Protein AF-A0A4W5N2K1-F1 (afdb_monomer_lite)

Foldseek 3Di:
DPCVVVVLVVLLLVLLCVLVLVPQDLDDPCLQVPSLVSLVSLLVVCVVVCVVVVADSVCQSVLVNVVSVVCNVCSVCSNVDHLVNVCVVCVPPNVNNNVSNVVSVVPDSPPVPPDPDPDDDDDPDDDDDD

Radius of gyration: 18.6 Å; chains: 1; bounding box: 65×38×42 Å

Structure (mmCIF, N/CA/C/O backbone):
data_AF-A0A4W5N2K1-F1
#
_entry.id   AF-A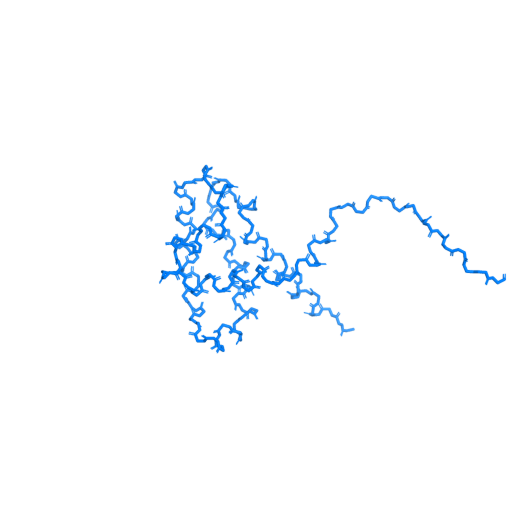0A4W5N2K1-F1
#
loop_
_atom_site.group_PDB
_atom_site.id
_atom_site.type_symbol
_atom_site.label_atom_id
_atom_site.label_alt_id
_atom_site.label_comp_id
_atom_site.label_asym_id
_atom_site.label_entity_id
_atom_site.label_seq_id
_atom_site.pdbx_PDB_ins_code
_atom_site.Cartn_x
_atom_site.Cartn_y
_atom_site.Cartn_z
_atom_si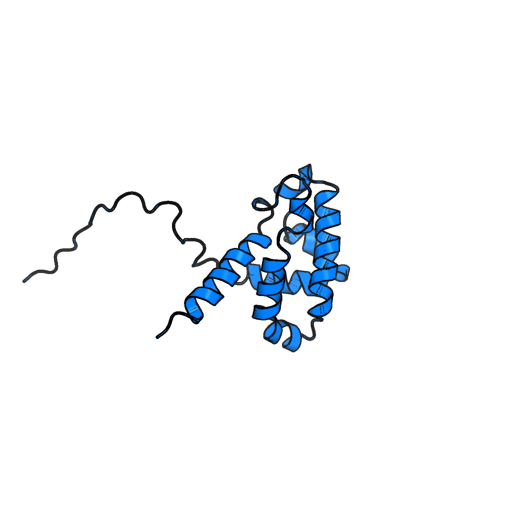te.occupancy
_atom_site.B_iso_or_equiv
_atom_site.auth_seq_id
_atom_site.auth_comp_id
_atom_site.auth_asym_id
_atom_site.auth_atom_id
_atom_site.pdbx_PDB_model_num
ATOM 1 N N . MET A 1 1 ? -23.102 19.690 5.609 1.00 40.12 1 MET A N 1
ATOM 2 C CA . MET A 1 1 ? -21.924 19.535 6.492 1.00 40.12 1 MET A CA 1
ATOM 3 C C . MET A 1 1 ? -21.597 18.047 6.568 1.00 40.12 1 MET A C 1
ATOM 5 O O . MET A 1 1 ? -21.873 17.414 7.571 1.00 40.12 1 MET A O 1
ATOM 9 N N . THR A 1 2 ? -21.106 17.469 5.471 1.00 41.22 2 THR A N 1
ATOM 10 C CA . THR A 1 2 ? -20.865 16.018 5.321 1.00 41.22 2 THR A CA 1
ATOM 11 C C . THR A 1 2 ? -19.870 15.813 4.180 1.00 41.22 2 THR A C 1
ATOM 13 O O . THR A 1 2 ? -20.233 15.326 3.121 1.00 41.22 2 THR A O 1
ATOM 16 N N . ASP A 1 3 ? -18.637 16.272 4.375 1.00 47.03 3 ASP A N 1
ATOM 17 C CA . ASP A 1 3 ? -17.565 16.132 3.371 1.00 47.03 3 ASP A CA 1
ATOM 18 C C . ASP A 1 3 ? -16.392 15.282 3.900 1.00 47.03 3 ASP A C 1
ATOM 20 O O . ASP A 1 3 ? -15.683 14.614 3.158 1.00 47.03 3 ASP A O 1
ATOM 24 N N . ARG A 1 4 ? -16.264 15.171 5.232 1.00 48.81 4 ARG A N 1
ATOM 25 C CA . ARG A 1 4 ? -15.144 14.473 5.887 1.00 48.81 4 ARG A CA 1
ATOM 26 C C . ARG A 1 4 ? -15.110 12.957 5.672 1.00 48.81 4 ARG A C 1
ATOM 28 O O . ARG A 1 4 ? -14.053 12.358 5.812 1.00 48.81 4 ARG A O 1
ATOM 35 N N . PHE A 1 5 ? -16.244 12.342 5.335 1.00 47.41 5 PHE A N 1
ATOM 36 C CA . PHE A 1 5 ? -16.305 10.907 5.036 1.00 47.41 5 PHE A CA 1
ATOM 37 C C . PHE A 1 5 ? -16.030 10.602 3.562 1.00 47.41 5 PHE A C 1
ATOM 39 O O . PHE A 1 5 ? -15.524 9.523 3.259 1.00 47.41 5 PHE A O 1
ATOM 46 N N . GLN A 1 6 ? -16.324 11.540 2.654 1.00 50.56 6 GLN A N 1
ATOM 47 C CA . GLN A 1 6 ? -15.995 11.380 1.238 1.00 50.56 6 GLN A CA 1
ATOM 48 C C . GLN A 1 6 ? -14.486 11.489 1.024 1.00 50.56 6 GLN A C 1
ATOM 50 O O . GLN A 1 6 ? -13.916 10.597 0.407 1.00 50.56 6 GLN A O 1
ATOM 55 N N . ASP A 1 7 ? -13.826 12.484 1.623 1.00 57.28 7 ASP A N 1
ATOM 56 C CA . ASP A 1 7 ? -12.377 12.679 1.472 1.00 57.28 7 ASP A CA 1
ATOM 57 C C . ASP A 1 7 ? -11.550 11.482 1.980 1.00 57.28 7 ASP A C 1
ATOM 59 O O . ASP A 1 7 ? -10.717 10.935 1.254 1.00 57.28 7 ASP A O 1
ATOM 63 N N . ALA A 1 8 ? -11.843 10.992 3.191 1.00 57.47 8 ALA A N 1
ATOM 64 C CA . ALA A 1 8 ? -11.127 9.854 3.770 1.00 57.47 8 ALA A CA 1
ATOM 65 C C . ALA A 1 8 ? -11.316 8.571 2.942 1.00 57.47 8 ALA A C 1
ATOM 67 O O . ALA A 1 8 ? -10.360 7.836 2.700 1.00 57.47 8 ALA A O 1
ATOM 68 N N . SER A 1 9 ? -12.535 8.333 2.451 1.00 64.69 9 SER A N 1
ATOM 69 C CA . SER A 1 9 ? -12.831 7.177 1.602 1.00 64.69 9 SER A CA 1
ATOM 70 C C . SER A 1 9 ? -12.112 7.285 0.257 1.00 64.69 9 SER A C 1
ATOM 72 O O . SER A 1 9 ? -11.521 6.311 -0.194 1.00 64.69 9 SER A O 1
ATOM 74 N N . VAL A 1 10 ? -12.083 8.469 -0.365 1.00 67.88 10 VAL A N 1
ATOM 75 C CA . VAL A 1 10 ? -11.359 8.711 -1.625 1.00 67.88 10 VAL A CA 1
ATOM 76 C C . VAL A 1 10 ? -9.858 8.472 -1.459 1.00 67.88 10 VAL A C 1
ATOM 78 O O . VAL A 1 10 ? -9.247 7.844 -2.322 1.00 67.88 10 VAL A O 1
ATOM 81 N N . ARG A 1 11 ? -9.258 8.898 -0.342 1.00 69.88 11 ARG A N 1
ATOM 82 C CA . ARG A 1 11 ? -7.837 8.646 -0.056 1.00 69.88 11 ARG A CA 1
ATOM 83 C C . ARG A 1 11 ? -7.528 7.162 0.120 1.00 69.88 11 ARG A C 1
ATOM 85 O O . ARG A 1 11 ? -6.574 6.682 -0.484 1.00 69.88 11 ARG A O 1
ATOM 92 N N . VAL A 1 12 ? -8.352 6.428 0.871 1.00 72.62 12 VAL A N 1
ATOM 93 C CA . VAL A 1 12 ? -8.214 4.968 1.039 1.00 72.62 12 VAL A CA 1
ATOM 94 C C . VAL A 1 12 ? -8.364 4.249 -0.304 1.00 72.62 12 VAL A C 1
ATOM 96 O O . VAL A 1 12 ? -7.582 3.357 -0.615 1.00 72.62 12 VAL A O 1
ATOM 99 N N . LEU A 1 13 ? -9.302 4.682 -1.150 1.00 72.38 13 LEU A N 1
ATOM 100 C CA . LEU A 1 13 ? -9.517 4.130 -2.493 1.00 72.38 13 LEU A CA 1
ATOM 101 C C . LEU A 1 13 ? -8.397 4.460 -3.480 1.00 72.38 13 LEU A C 1
ATOM 103 O O . LEU A 1 13 ? -8.077 3.661 -4.355 1.00 72.38 13 LEU A O 1
ATOM 107 N N . CYS A 1 14 ? -7.785 5.635 -3.374 1.00 71.56 14 CYS A N 1
ATOM 108 C CA . CYS A 1 14 ? -6.566 5.919 -4.119 1.00 71.56 14 CYS A CA 1
ATOM 109 C C . CYS A 1 14 ? -5.416 5.049 -3.614 1.00 71.56 14 CYS A C 1
ATOM 111 O O . CYS A 1 14 ? -4.671 4.512 -4.430 1.00 71.56 14 CYS A O 1
ATOM 113 N N . ALA A 1 15 ? -5.331 4.831 -2.303 1.00 79.88 15 ALA A N 1
ATOM 114 C CA . ALA A 1 15 ? -4.317 3.985 -1.707 1.00 79.88 15 ALA A CA 1
ATOM 115 C C . ALA A 1 15 ? -4.490 2.497 -2.047 1.00 79.88 15 ALA A C 1
ATOM 117 O O . ALA A 1 15 ? -3.494 1.800 -2.178 1.00 79.88 15 ALA A O 1
ATOM 118 N N . THR A 1 16 ? -5.700 1.994 -2.323 1.00 76.88 16 THR A N 1
ATOM 119 C CA . THR A 1 16 ? -5.869 0.611 -2.816 1.00 76.88 16 THR A CA 1
ATOM 120 C C . THR A 1 16 ? -5.227 0.383 -4.191 1.00 76.88 16 THR A C 1
ATOM 122 O O . THR A 1 16 ? -4.927 -0.750 -4.558 1.00 76.88 16 THR A O 1
ATOM 125 N N . LYS A 1 17 ? -4.903 1.436 -4.952 1.00 75.06 17 LYS A N 1
ATOM 126 C CA . LYS A 1 17 ? -4.116 1.300 -6.192 1.00 75.06 17 LYS A CA 1
ATOM 127 C C . LYS A 1 17 ? -2.674 0.860 -5.925 1.00 75.06 17 LYS A C 1
ATOM 129 O O . LYS A 1 17 ? -2.050 0.305 -6.823 1.00 75.06 17 LYS A O 1
ATOM 134 N N . LEU A 1 18 ? -2.172 1.035 -4.701 1.00 79.62 18 LEU A N 1
ATOM 135 C CA . LEU A 1 18 ? -0.856 0.568 -4.257 1.00 79.62 18 LEU A CA 1
ATOM 136 C C . LEU A 1 18 ? -0.703 -0.951 -4.374 1.00 79.62 18 LEU A C 1
ATOM 138 O O . LEU A 1 18 ? 0.359 -1.445 -4.752 1.00 79.62 18 LEU A O 1
ATOM 142 N N . VAL A 1 19 ? -1.778 -1.702 -4.111 1.00 78.31 19 VAL A N 1
ATOM 143 C CA . VAL A 1 19 ? -1.767 -3.164 -4.256 1.00 78.31 19 VAL A CA 1
ATOM 144 C C . VAL A 1 19 ? -1.874 -3.606 -5.721 1.00 78.31 19 VAL A C 1
ATOM 146 O O . VAL A 1 19 ? -1.769 -4.790 -6.019 1.00 78.31 19 VAL A O 1
ATOM 149 N N . SER A 1 20 ? -2.036 -2.688 -6.673 1.00 77.94 20 SER A N 1
ATOM 150 C CA . SER A 1 20 ? -1.974 -3.018 -8.098 1.00 77.94 20 SER A CA 1
ATOM 151 C C . SER A 1 20 ? -0.547 -2.843 -8.610 1.00 77.94 20 SER A C 1
ATOM 153 O O . SER A 1 20 ? -0.104 -1.722 -8.839 1.00 77.94 20 SER A O 1
ATOM 155 N N . PHE A 1 21 ? 0.166 -3.949 -8.851 1.00 77.44 21 PHE A N 1
ATOM 156 C CA . PHE A 1 21 ? 1.531 -3.930 -9.411 1.00 77.44 21 PHE A CA 1
ATOM 157 C C . PHE A 1 21 ? 1.629 -3.185 -10.753 1.00 77.44 21 PHE A C 1
ATOM 159 O O . PHE A 1 21 ? 2.676 -2.648 -11.093 1.00 77.44 21 PHE A O 1
ATOM 166 N N . THR A 1 22 ? 0.522 -3.076 -11.489 1.00 73.31 22 THR A N 1
ATOM 167 C CA . THR A 1 22 ? 0.420 -2.286 -12.725 1.00 73.31 22 THR A CA 1
ATOM 168 C C . THR A 1 22 ? 0.634 -0.789 -12.529 1.00 73.31 22 THR A C 1
ATOM 170 O O . THR A 1 22 ? 0.957 -0.095 -13.488 1.00 73.31 22 THR A O 1
ATOM 173 N N . ASN A 1 23 ? 0.420 -0.281 -11.314 1.00 75.50 23 ASN A N 1
ATOM 174 C CA . ASN A 1 23 ? 0.540 1.135 -10.980 1.00 75.50 23 ASN A CA 1
ATOM 175 C C . ASN A 1 23 ? 1.939 1.510 -10.480 1.00 75.50 23 ASN A C 1
ATOM 177 O O . ASN A 1 23 ? 2.184 2.685 -10.219 1.00 75.50 23 ASN A O 1
ATOM 181 N N . TRP A 1 24 ? 2.834 0.535 -10.326 1.00 79.62 24 TRP A N 1
ATOM 182 C CA . TRP A 1 24 ? 4.182 0.774 -9.835 1.00 79.62 24 TRP A CA 1
ATOM 183 C C . TRP A 1 24 ? 5.072 1.348 -10.949 1.00 79.62 24 TRP A C 1
ATOM 185 O O . TRP A 1 24 ? 4.961 0.918 -12.102 1.00 79.62 24 TRP A O 1
ATOM 195 N N . PRO A 1 25 ? 5.958 2.307 -10.634 1.00 76.69 25 PRO A N 1
ATOM 196 C CA . PRO A 1 25 ? 6.883 2.873 -11.610 1.00 76.69 25 PRO A CA 1
ATOM 197 C C . PRO A 1 25 ? 7.921 1.833 -12.073 1.00 76.69 25 PRO A C 1
ATOM 199 O O . PRO A 1 25 ? 8.391 1.022 -11.285 1.00 76.69 25 PRO A O 1
ATOM 202 N N . GLU A 1 26 ? 8.312 1.862 -13.353 1.00 67.44 26 GLU A N 1
ATOM 203 C CA . GLU A 1 26 ? 9.214 0.852 -13.945 1.00 67.44 26 GLU A CA 1
ATOM 204 C C . GLU A 1 26 ? 10.665 0.918 -13.434 1.00 67.44 26 GLU A C 1
ATOM 206 O O . GLU A 1 26 ? 11.366 -0.091 -13.498 1.00 67.44 26 GLU A O 1
ATOM 211 N N . SER A 1 27 ? 11.142 2.074 -12.951 1.00 63.38 27 SER A N 1
ATOM 212 C CA . SER A 1 27 ? 12.408 2.274 -12.205 1.00 63.38 27 SER A CA 1
ATOM 213 C C . SER A 1 27 ? 12.722 3.775 -12.052 1.00 63.38 27 SER A C 1
ATOM 215 O O . SER A 1 27 ? 12.441 4.557 -12.958 1.00 63.38 27 SER A O 1
ATOM 217 N N . GLY A 1 28 ? 13.313 4.193 -10.923 1.00 62.00 28 GLY A N 1
ATOM 218 C CA . GLY A 1 28 ? 13.809 5.566 -10.689 1.00 62.00 28 GLY A CA 1
ATOM 219 C C . GLY A 1 28 ? 13.835 5.967 -9.206 1.00 62.00 28 GLY A C 1
ATOM 220 O O . GLY A 1 28 ? 13.317 5.229 -8.377 1.00 62.00 28 GLY A O 1
ATOM 221 N N . ASP A 1 29 ? 14.384 7.138 -8.859 1.00 58.62 29 ASP A N 1
ATOM 222 C CA . ASP A 1 29 ? 14.370 7.684 -7.481 1.00 58.62 29 ASP A CA 1
ATOM 223 C C . ASP A 1 29 ? 12.952 7.768 -6.888 1.00 58.62 29 ASP A C 1
ATOM 225 O O . ASP A 1 29 ? 12.748 7.525 -5.704 1.00 58.62 29 ASP A O 1
ATOM 229 N N . THR A 1 30 ? 11.938 7.998 -7.727 1.00 63.62 30 THR A N 1
ATOM 230 C CA . THR A 1 30 ? 10.528 8.032 -7.310 1.00 63.62 30 THR A CA 1
ATOM 231 C C . THR A 1 30 ? 9.984 6.679 -6.860 1.00 63.62 30 THR A C 1
ATOM 233 O O . THR A 1 30 ? 8.914 6.643 -6.274 1.00 63.62 30 THR A O 1
ATOM 236 N N . ALA A 1 31 ? 10.669 5.568 -7.147 1.00 66.69 31 ALA A N 1
ATOM 237 C CA . ALA A 1 31 ? 10.262 4.222 -6.750 1.00 66.69 31 ALA A CA 1
ATOM 238 C C . ALA A 1 31 ? 10.480 3.938 -5.257 1.00 66.69 31 ALA A C 1
ATOM 240 O O . ALA A 1 31 ? 9.786 3.092 -4.691 1.00 66.69 31 ALA A O 1
ATOM 241 N N . ALA A 1 32 ? 11.448 4.623 -4.639 1.00 67.44 32 ALA A N 1
ATOM 242 C CA . ALA A 1 32 ? 11.792 4.435 -3.235 1.00 67.44 32 ALA A CA 1
ATOM 243 C C . ALA A 1 32 ? 10.711 5.008 -2.311 1.00 67.44 32 ALA A C 1
ATOM 245 O O . ALA A 1 32 ? 10.325 4.323 -1.368 1.00 67.44 32 ALA A O 1
ATOM 246 N N . ASP A 1 33 ? 10.190 6.194 -2.637 1.00 71.25 33 ASP A N 1
ATOM 247 C CA . ASP A 1 33 ? 9.113 6.877 -1.902 1.00 71.25 33 ASP A CA 1
ATOM 248 C C . ASP A 1 33 ? 7.706 6.546 -2.435 1.00 71.25 33 ASP A C 1
ATOM 250 O O . ASP A 1 33 ? 6.694 7.034 -1.923 1.00 71.25 33 ASP A O 1
ATOM 254 N N . PHE A 1 34 ? 7.611 5.750 -3.509 1.00 78.62 34 PHE A N 1
ATOM 255 C CA . PHE A 1 34 ? 6.322 5.416 -4.104 1.00 78.62 34 PHE A CA 1
ATOM 256 C C . PHE A 1 34 ? 5.487 4.577 -3.139 1.00 78.62 34 PHE A C 1
ATOM 258 O O . PHE A 1 34 ? 5.840 3.448 -2.780 1.00 78.62 34 PHE A O 1
ATOM 265 N N . GLY A 1 35 ? 4.320 5.116 -2.796 1.00 79.81 35 GLY A N 1
ATOM 266 C CA . GLY A 1 35 ? 3.313 4.407 -2.033 1.00 79.81 35 GLY A CA 1
ATOM 267 C C . GLY A 1 35 ? 3.515 4.420 -0.521 1.00 79.81 35 GLY A C 1
ATOM 268 O O . GLY A 1 35 ? 2.709 3.818 0.176 1.00 79.81 35 GLY A O 1
ATOM 269 N N . ASP A 1 36 ? 4.531 5.092 0.023 1.00 83.94 36 ASP A N 1
ATOM 270 C CA . ASP A 1 36 ? 4.685 5.195 1.481 1.00 83.94 36 ASP A CA 1
ATOM 271 C C . ASP A 1 36 ? 3.530 5.986 2.110 1.00 83.94 36 ASP A C 1
ATOM 273 O O . ASP A 1 36 ? 2.924 5.526 3.072 1.00 83.94 36 ASP A O 1
ATOM 277 N N . THR A 1 37 ? 3.121 7.106 1.505 1.00 84.25 37 THR A N 1
ATOM 278 C CA . THR A 1 37 ? 1.974 7.902 1.984 1.00 84.25 37 THR A CA 1
ATOM 279 C C . THR A 1 37 ? 0.647 7.137 1.884 1.00 84.25 37 THR A C 1
ATOM 281 O O . THR A 1 37 ? -0.203 7.202 2.780 1.00 84.25 37 THR A O 1
ATOM 284 N N . GLU A 1 38 ? 0.441 6.407 0.790 1.00 85.56 38 GLU A N 1
ATOM 285 C CA . GLU A 1 38 ? -0.716 5.542 0.583 1.00 85.56 38 GLU A CA 1
ATOM 286 C C . GLU A 1 38 ? -0.730 4.390 1.590 1.00 85.56 38 GLU A C 1
ATOM 288 O O . GLU A 1 38 ? -1.772 4.124 2.189 1.00 85.56 38 GLU A O 1
ATOM 293 N N . LEU A 1 39 ? 0.418 3.750 1.829 1.00 86.88 39 LEU A N 1
ATOM 294 C CA . LEU A 1 39 ? 0.562 2.705 2.834 1.00 86.88 39 LEU A CA 1
ATOM 295 C C . LEU A 1 39 ? 0.243 3.246 4.227 1.00 86.88 39 LEU A C 1
ATOM 297 O O . LEU A 1 39 ? -0.563 2.639 4.922 1.00 86.88 39 LEU A O 1
ATOM 301 N N . GLU A 1 40 ? 0.803 4.389 4.625 1.00 86.94 40 GLU A N 1
ATOM 302 C CA . GLU A 1 40 ? 0.498 5.025 5.912 1.00 86.94 40 GLU A CA 1
ATOM 303 C C . GLU A 1 40 ? -0.997 5.320 6.055 1.00 86.94 40 GLU A C 1
ATOM 305 O O . GLU A 1 40 ? -1.585 5.050 7.100 1.00 86.94 40 GLU A O 1
ATOM 310 N N . THR A 1 41 ? -1.639 5.802 4.987 1.00 86.50 41 THR A N 1
ATOM 311 C CA . THR A 1 41 ? -3.088 6.051 4.976 1.00 86.50 41 THR A CA 1
ATOM 312 C C . THR A 1 41 ? -3.882 4.755 5.192 1.00 86.50 41 THR A C 1
ATOM 314 O O . THR A 1 41 ? -4.854 4.747 5.947 1.00 86.50 41 THR A O 1
ATOM 317 N N . LEU A 1 42 ? -3.481 3.650 4.553 1.00 84.75 42 LEU A N 1
ATOM 318 C CA . LEU A 1 42 ? -4.117 2.340 4.734 1.00 84.75 42 LEU A CA 1
ATOM 319 C C . LEU A 1 42 ? -3.874 1.786 6.137 1.00 84.75 42 LEU A C 1
ATOM 321 O O . LEU A 1 42 ? -4.802 1.285 6.766 1.00 84.75 42 LEU A O 1
ATOM 325 N N . VAL A 1 43 ? -2.644 1.890 6.634 1.00 87.94 43 VAL A N 1
ATOM 326 C CA . VAL A 1 43 ? -2.266 1.436 7.973 1.00 87.94 43 VAL A CA 1
ATOM 327 C C . VAL A 1 43 ? -3.048 2.202 9.029 1.00 87.94 43 VAL A C 1
ATOM 329 O O . VAL A 1 43 ? -3.602 1.562 9.911 1.00 87.94 43 VAL A O 1
ATOM 332 N N . ASP A 1 44 ? -3.161 3.528 8.927 1.00 87.62 44 ASP A N 1
ATOM 333 C CA . ASP A 1 44 ? -3.955 4.348 9.851 1.00 87.62 44 ASP A CA 1
ATOM 334 C C . ASP A 1 44 ? -5.445 3.973 9.803 1.00 87.62 44 ASP A C 1
ATOM 336 O O . ASP A 1 44 ? -6.071 3.757 10.841 1.00 87.62 44 ASP A O 1
ATOM 340 N N . HIS A 1 45 ? -5.993 3.782 8.597 1.00 85.31 45 HIS A N 1
ATOM 341 C CA . HIS A 1 45 ? -7.393 3.402 8.410 1.00 85.31 45 HIS A CA 1
ATOM 342 C C . HIS A 1 45 ? -7.722 2.018 8.988 1.00 85.31 45 HIS A C 1
ATOM 344 O O . HIS A 1 45 ? -8.742 1.844 9.658 1.00 85.31 45 HIS A O 1
ATOM 350 N N . PHE A 1 46 ? -6.862 1.027 8.741 1.00 84.69 46 PHE A N 1
ATOM 351 C CA . PHE A 1 46 ? -7.053 -0.350 9.197 1.00 84.69 46 PHE A CA 1
ATOM 352 C C . PHE A 1 46 ? -6.430 -0.631 10.564 1.00 84.69 46 PHE A C 1
ATOM 354 O O . PHE A 1 46 ? -6.646 -1.714 11.106 1.00 84.69 46 PHE A O 1
ATOM 361 N N . LYS A 1 47 ? -5.734 0.335 11.171 1.00 86.31 47 LYS A N 1
ATOM 362 C CA . LYS A 1 47 ? -5.129 0.229 12.503 1.00 86.31 47 LYS A CA 1
ATOM 363 C C . LYS A 1 47 ? -6.039 -0.435 13.541 1.00 86.31 47 LYS A C 1
ATOM 365 O O . LYS A 1 47 ? -5.602 -1.431 14.114 1.00 86.31 47 LYS A O 1
ATOM 370 N N . PRO A 1 48 ? -7.301 0.000 13.750 1.00 85.12 48 PRO A N 1
ATOM 371 C CA . PRO A 1 48 ? -8.172 -0.639 14.739 1.00 85.12 48 PRO A CA 1
ATOM 372 C C . PRO A 1 48 ? -8.431 -2.126 14.447 1.00 85.12 48 PRO A C 1
ATOM 374 O O . PRO A 1 48 ? -8.552 -2.928 15.372 1.00 85.12 48 PRO A O 1
ATOM 377 N N . VAL A 1 49 ? -8.495 -2.521 13.174 1.00 84.62 49 VAL A N 1
ATOM 378 C CA . VAL A 1 49 ? -8.715 -3.916 12.752 1.00 84.62 49 VAL A CA 1
ATOM 379 C C . VAL A 1 49 ? -7.449 -4.755 12.946 1.00 84.62 49 VAL A C 1
ATOM 381 O O . VAL A 1 49 ? -7.517 -5.892 13.422 1.00 84.62 49 VAL A O 1
ATOM 384 N N . LEU A 1 50 ? -6.291 -4.182 12.617 1.00 85.12 50 LEU A N 1
ATOM 385 C CA . LEU A 1 50 ? -4.983 -4.823 12.749 1.00 85.12 50 LEU A CA 1
ATOM 386 C C . LEU A 1 50 ? -4.630 -5.046 14.223 1.00 85.12 50 LEU A C 1
ATOM 388 O O . LEU A 1 50 ? -4.286 -6.162 14.606 1.00 85.12 50 LEU A O 1
ATOM 392 N N . GLU A 1 51 ? -4.815 -4.032 15.069 1.00 86.62 51 GLU A N 1
ATOM 393 C CA . GLU A 1 51 ? -4.591 -4.135 16.516 1.00 86.62 51 GLU A CA 1
ATOM 394 C C . GLU A 1 51 ? -5.538 -5.158 17.162 1.00 86.62 51 GLU A C 1
ATOM 396 O O . GLU A 1 51 ? -5.106 -5.958 17.990 1.00 86.62 51 GLU A O 1
ATOM 401 N N . THR A 1 52 ? -6.803 -5.218 16.724 1.00 85.00 52 THR A N 1
ATOM 402 C CA . THR A 1 52 ? -7.761 -6.248 17.179 1.00 85.00 52 THR A CA 1
ATOM 403 C C .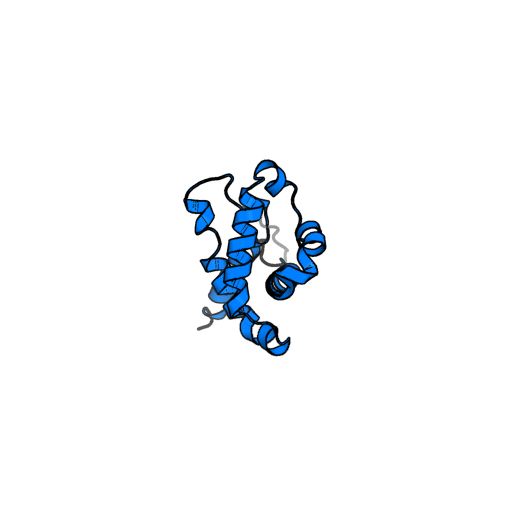 THR A 1 52 ? -7.310 -7.664 16.807 1.00 85.00 52 THR A C 1
ATOM 405 O O . THR A 1 52 ? -7.586 -8.618 17.533 1.00 85.00 52 THR A O 1
ATOM 408 N N . SER A 1 53 ? -6.587 -7.804 15.695 1.00 81.75 53 SER A N 1
ATOM 409 C CA . SER A 1 53 ? -6.032 -9.076 15.224 1.00 81.75 53 SER A CA 1
ATOM 410 C C . SER A 1 53 ? -4.659 -9.397 15.833 1.00 81.75 53 SER A C 1
ATOM 412 O O . SER A 1 53 ? -4.086 -10.439 15.521 1.00 81.75 53 SER A O 1
ATOM 414 N N . GLY A 1 54 ? -4.121 -8.526 16.698 1.00 82.94 54 GLY A N 1
ATOM 415 C CA . GLY A 1 54 ? -2.796 -8.682 17.306 1.00 82.94 54 GLY A CA 1
ATOM 416 C C . GLY A 1 54 ? -1.630 -8.416 16.347 1.00 82.94 54 GLY A C 1
ATOM 417 O O . GLY A 1 54 ? -0.531 -8.916 16.577 1.00 82.94 54 GLY A O 1
ATOM 418 N N . ILE A 1 55 ? -1.867 -7.668 15.267 1.00 85.31 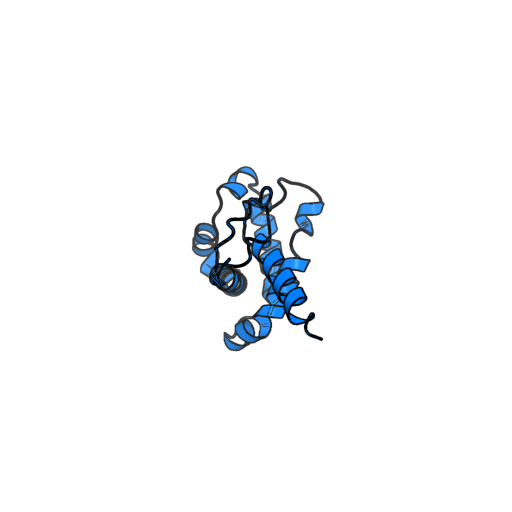55 ILE A N 1
ATOM 419 C CA . ILE A 1 55 ? -0.874 -7.356 14.235 1.00 85.31 55 ILE A CA 1
ATOM 420 C C . ILE A 1 55 ? -0.072 -6.112 14.608 1.00 85.31 55 ILE A C 1
ATOM 422 O O . ILE A 1 55 ? -0.622 -5.099 15.045 1.00 85.31 55 ILE A O 1
ATOM 426 N N . HIS A 1 56 ? 1.242 -6.172 14.389 1.00 84.81 56 HIS A N 1
ATOM 427 C CA . HIS A 1 56 ? 2.149 -5.073 14.700 1.00 84.81 56 HIS A CA 1
ATOM 428 C C . HIS A 1 56 ? 2.215 -4.086 13.533 1.00 84.81 56 HIS A C 1
ATOM 430 O O . HIS A 1 56 ? 3.065 -4.200 12.650 1.00 84.81 56 HIS A O 1
ATOM 436 N N . VAL A 1 57 ? 1.335 -3.082 13.554 1.00 84.62 57 VAL A N 1
ATOM 437 C CA . VAL A 1 57 ? 1.248 -2.042 12.510 1.00 84.62 57 VAL A CA 1
ATOM 438 C C . VAL A 1 57 ? 2.562 -1.293 12.273 1.00 84.62 57 VAL A C 1
ATOM 440 O O . VAL A 1 57 ? 2.857 -0.905 11.149 1.00 84.62 57 VAL A O 1
ATOM 443 N N . GLU A 1 58 ? 3.388 -1.163 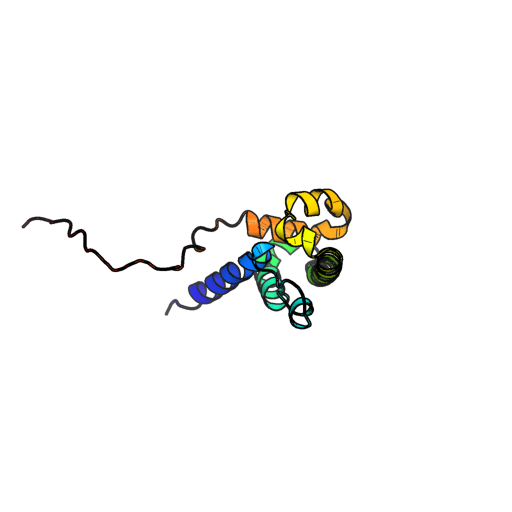13.311 1.00 86.00 58 GLU A N 1
ATOM 444 C CA . GLU A 1 58 ? 4.732 -0.576 13.258 1.00 86.00 58 GLU A CA 1
ATOM 445 C C . GLU A 1 58 ? 5.709 -1.345 12.355 1.00 86.00 58 GLU A C 1
ATOM 447 O O . GLU A 1 58 ? 6.636 -0.747 11.827 1.00 86.00 58 GLU A O 1
ATOM 452 N N . ARG A 1 59 ? 5.485 -2.647 12.121 1.00 85.31 59 ARG A N 1
ATOM 453 C CA . ARG A 1 59 ? 6.343 -3.482 11.262 1.00 85.31 59 ARG A CA 1
ATOM 454 C C . ARG A 1 59 ? 5.947 -3.451 9.791 1.00 85.31 59 ARG A C 1
ATOM 456 O O . ARG A 1 59 ? 6.723 -3.888 8.945 1.00 85.31 59 ARG A O 1
ATOM 463 N N . ILE A 1 60 ? 4.739 -2.986 9.481 1.00 86.94 60 ILE A N 1
ATOM 464 C CA . ILE A 1 60 ? 4.224 -2.905 8.112 1.00 86.94 60 ILE A CA 1
ATOM 465 C C . ILE A 1 60 ? 5.098 -2.005 7.214 1.00 86.94 60 ILE A C 1
ATOM 467 O O . ILE A 1 60 ? 5.448 -2.468 6.128 1.00 86.94 60 ILE A O 1
ATOM 471 N N . PRO A 1 61 ? 5.501 -0.778 7.610 1.00 86.25 61 PRO A N 1
ATOM 472 C CA . PRO A 1 61 ? 6.359 0.065 6.767 1.00 86.25 61 PRO A CA 1
ATOM 473 C C . PRO A 1 61 ? 7.751 -0.539 6.512 1.00 86.25 61 PRO A C 1
ATOM 475 O O . PRO A 1 61 ? 8.251 -0.481 5.385 1.00 86.25 61 PRO A O 1
ATOM 478 N N . ASP A 1 62 ? 8.359 -1.196 7.507 1.00 86.81 62 ASP A N 1
ATOM 479 C CA . ASP A 1 62 ? 9.617 -1.933 7.319 1.00 86.81 62 ASP A CA 1
ATOM 480 C C . ASP A 1 62 ? 9.448 -3.082 6.316 1.00 86.81 62 ASP A C 1
ATOM 482 O O . ASP A 1 62 ? 10.214 -3.218 5.359 1.00 86.81 62 ASP A O 1
ATOM 486 N N . GLN A 1 63 ? 8.398 -3.890 6.494 1.00 87.75 63 GLN A N 1
ATOM 487 C CA . GLN A 1 63 ? 8.050 -4.991 5.593 1.00 87.75 63 GLN A CA 1
ATOM 488 C C . GLN A 1 63 ? 7.801 -4.505 4.162 1.00 87.75 63 GLN A C 1
ATOM 490 O O . GLN A 1 63 ? 8.254 -5.144 3.210 1.00 87.75 63 GLN A O 1
ATOM 495 N N . TRP A 1 64 ? 7.127 -3.365 4.007 1.00 86.88 64 TRP A N 1
ATOM 496 C CA . TRP A 1 64 ? 6.871 -2.737 2.715 1.00 86.88 64 TRP A CA 1
ATOM 497 C C . TRP A 1 64 ? 8.160 -2.305 2.029 1.00 86.88 64 TRP A C 1
ATOM 499 O O . TRP A 1 64 ? 8.362 -2.604 0.855 1.00 86.88 64 TRP A O 1
ATOM 509 N N . THR A 1 65 ? 9.066 -1.666 2.767 1.00 85.31 65 THR A N 1
ATOM 510 C CA . THR A 1 65 ? 10.362 -1.227 2.239 1.00 85.31 65 THR A CA 1
ATOM 511 C C . THR A 1 65 ? 11.181 -2.409 1.731 1.00 85.31 65 THR A C 1
ATOM 513 O O . THR A 1 65 ? 11.703 -2.375 0.616 1.00 85.31 65 THR A O 1
ATOM 516 N N . VAL A 1 66 ? 11.234 -3.499 2.498 1.00 85.19 66 VAL A N 1
ATOM 517 C CA . VAL A 1 66 ? 11.935 -4.717 2.076 1.00 85.19 66 VAL A CA 1
ATOM 518 C C . VAL A 1 66 ? 11.261 -5.353 0.856 1.00 85.19 66 VAL A C 1
ATOM 520 O O . VAL A 1 66 ? 11.952 -5.744 -0.085 1.00 85.19 66 VAL A O 1
ATOM 523 N N . LEU A 1 67 ? 9.926 -5.427 0.828 1.00 83.25 67 LEU A N 1
ATOM 524 C CA . LEU A 1 67 ? 9.190 -5.946 -0.325 1.00 83.25 67 LEU A CA 1
ATOM 525 C C . LEU A 1 67 ? 9.464 -5.113 -1.582 1.00 83.25 67 LEU A C 1
ATOM 527 O O . LEU A 1 67 ? 9.732 -5.693 -2.631 1.00 83.25 67 LEU A O 1
ATOM 531 N N . LYS A 1 68 ? 9.452 -3.776 -1.480 1.00 83.50 68 LYS A N 1
ATOM 532 C CA . LYS A 1 68 ? 9.808 -2.872 -2.583 1.00 83.50 68 LYS A CA 1
ATOM 533 C C . LYS A 1 68 ? 11.180 -3.232 -3.141 1.00 83.50 68 LYS A C 1
ATOM 535 O O . LYS A 1 68 ? 11.293 -3.473 -4.338 1.00 83.50 68 LYS A O 1
ATOM 540 N N . VAL A 1 69 ? 12.198 -3.347 -2.285 1.00 82.69 69 VAL A N 1
ATOM 541 C CA . VAL A 1 69 ? 13.557 -3.725 -2.712 1.00 82.69 69 VAL A CA 1
ATOM 542 C C . VAL A 1 69 ? 13.549 -5.052 -3.473 1.00 82.69 69 VAL A C 1
ATOM 544 O O . VAL A 1 69 ? 14.136 -5.129 -4.548 1.00 82.69 69 VAL A O 1
ATOM 547 N N . LEU A 1 70 ? 12.840 -6.070 -2.977 1.00 81.19 70 LEU A N 1
ATOM 548 C CA . LEU A 1 70 ? 12.722 -7.365 -3.658 1.00 81.19 70 LEU A CA 1
ATOM 549 C C . LEU A 1 70 ? 12.014 -7.257 -5.017 1.00 81.19 70 LEU A C 1
ATOM 551 O O . LEU A 1 70 ? 12.441 -7.883 -5.983 1.00 81.19 70 LEU A O 1
ATOM 555 N N . MET A 1 71 ? 10.951 -6.457 -5.122 1.00 78.62 71 MET A N 1
ATOM 556 C CA . MET A 1 71 ? 10.230 -6.257 -6.386 1.00 78.62 71 MET A CA 1
ATOM 557 C C . MET A 1 71 ? 11.083 -5.509 -7.417 1.00 78.62 71 MET A C 1
ATOM 559 O O . MET A 1 71 ? 11.083 -5.870 -8.594 1.00 78.62 71 MET A O 1
ATOM 563 N N . TYR A 1 72 ? 11.856 -4.513 -6.981 1.00 78.75 72 TYR A N 1
ATOM 564 C CA . TYR A 1 72 ? 12.757 -3.750 -7.847 1.00 78.75 72 TYR A CA 1
ATOM 565 C C . TYR A 1 72 ? 14.065 -4.480 -8.185 1.00 78.75 72 TYR A C 1
ATOM 567 O O . TYR A 1 72 ? 14.772 -4.043 -9.092 1.00 78.75 72 TYR A O 1
ATOM 575 N N . GLN A 1 73 ? 14.383 -5.604 -7.533 1.00 79.06 73 GLN A N 1
ATOM 576 C CA . GLN A 1 73 ? 15.476 -6.479 -7.977 1.00 79.06 73 GLN A CA 1
ATOM 577 C C . GLN A 1 73 ? 15.158 -7.187 -9.303 1.00 79.06 73 GLN A C 1
ATOM 579 O O . GLN A 1 73 ? 16.072 -7.451 -10.083 1.00 79.06 73 GLN A O 1
ATOM 584 N N . GLU A 1 74 ? 13.880 -7.454 -9.593 1.00 76.81 74 GLU A N 1
ATOM 585 C CA . GLU A 1 74 ? 13.435 -8.112 -10.828 1.00 76.81 74 GLU A CA 1
ATOM 586 C C . GLU A 1 74 ? 12.272 -7.348 -11.500 1.00 76.81 74 GLU A C 1
ATOM 588 O O . GLU A 1 74 ? 11.157 -7.868 -11.615 1.00 76.81 74 GLU A O 1
ATOM 593 N N . PRO A 1 75 ? 12.506 -6.127 -12.020 1.00 68.81 75 PRO A N 1
ATOM 594 C CA . PRO A 1 75 ? 11.442 -5.257 -12.536 1.00 68.81 75 PRO A CA 1
ATOM 595 C C . PRO A 1 75 ? 10.674 -5.873 -13.718 1.00 68.81 75 PRO A C 1
ATOM 597 O O . PRO A 1 75 ? 9.476 -5.647 -13.877 1.00 68.81 75 PRO A O 1
ATOM 600 N N . GLN A 1 76 ? 11.318 -6.743 -14.508 1.00 68.56 76 GLN A N 1
ATOM 601 C CA . GLN A 1 76 ? 10.676 -7.473 -15.614 1.00 68.56 76 GLN A CA 1
ATOM 602 C C . GLN A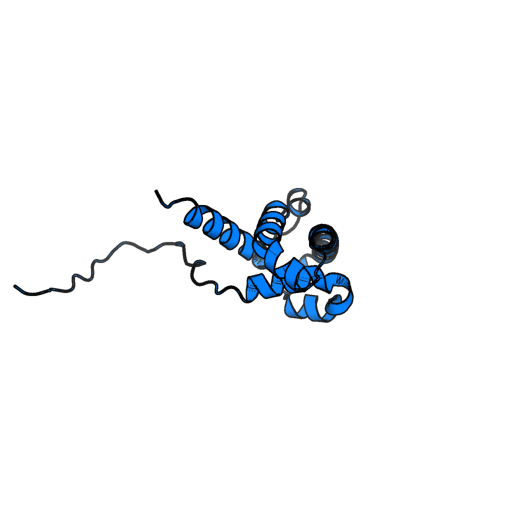 1 76 ? 9.572 -8.439 -15.148 1.00 68.56 76 GLN A C 1
ATOM 604 O O . GLN A 1 76 ? 8.687 -8.806 -15.928 1.00 68.56 76 GLN A O 1
ATOM 609 N N . SER A 1 77 ? 9.627 -8.861 -13.884 1.00 71.69 77 SER A N 1
ATOM 610 C CA . SER A 1 77 ? 8.659 -9.763 -13.266 1.00 71.69 77 SER A CA 1
ATOM 611 C C . SER A 1 77 ? 7.547 -9.015 -12.536 1.00 71.69 77 SER A C 1
ATOM 613 O O . SER A 1 77 ? 6.515 -9.625 -12.276 1.00 71.69 77 SER A O 1
ATOM 615 N N . LEU A 1 78 ? 7.703 -7.716 -12.260 1.00 74.12 78 LEU A N 1
ATOM 616 C CA . LEU A 1 78 ? 6.781 -6.925 -11.438 1.00 74.12 78 LEU A CA 1
ATOM 617 C C . LEU A 1 78 ? 5.362 -6.904 -12.031 1.00 74.12 78 LEU A C 1
ATOM 619 O O . LEU A 1 78 ? 4.399 -7.246 -11.351 1.00 74.12 78 LEU A O 1
ATOM 623 N N . GLN A 1 79 ? 5.243 -6.665 -13.341 1.00 70.38 79 GLN A N 1
ATOM 624 C CA . GLN A 1 79 ? 3.963 -6.699 -14.072 1.00 70.38 79 GLN A CA 1
ATOM 625 C C . GLN A 1 79 ? 3.329 -8.101 -14.163 1.00 70.38 79 GLN A C 1
ATOM 627 O O . GLN A 1 79 ? 2.140 -8.241 -14.436 1.00 70.38 79 GLN A O 1
ATOM 632 N N . LYS A 1 80 ? 4.124 -9.159 -13.965 1.00 73.88 80 LYS A N 1
ATOM 633 C CA . LYS A 1 80 ? 3.667 -10.560 -13.941 1.00 73.88 80 LYS A CA 1
ATOM 634 C C . LYS A 1 80 ? 3.494 -11.083 -12.512 1.00 73.88 80 LYS A C 1
ATOM 636 O O . LYS A 1 80 ? 3.110 -12.241 -12.329 1.00 73.88 80 LYS A O 1
ATOM 641 N N . MET A 1 81 ? 3.822 -10.270 -11.511 1.00 75.69 81 MET A N 1
ATOM 642 C CA . MET A 1 81 ? 3.758 -10.637 -10.109 1.00 75.69 81 MET A CA 1
ATOM 643 C C . MET A 1 81 ? 2.316 -10.529 -9.623 1.00 75.69 81 MET A C 1
ATOM 645 O O . MET A 1 81 ? 1.538 -9.690 -10.068 1.00 75.69 81 MET A O 1
ATOM 649 N N . SER A 1 82 ? 1.941 -11.412 -8.706 1.00 80.50 82 SER A N 1
ATOM 650 C CA . SER A 1 82 ? 0.632 -11.385 -8.067 1.00 80.50 82 SER A CA 1
ATOM 651 C C . SER A 1 82 ? 0.800 -11.469 -6.562 1.00 80.50 82 SER A C 1
ATOM 653 O O . SER A 1 82 ? 1.705 -12.148 -6.068 1.00 80.50 82 SER A O 1
ATOM 655 N N . TRP A 1 83 ? -0.108 -10.831 -5.821 1.00 79.94 83 TRP A N 1
ATOM 656 C CA . TRP A 1 83 ? -0.110 -10.914 -4.362 1.00 79.94 83 TRP A CA 1
ATOM 657 C C . TRP A 1 83 ? -0.288 -12.346 -3.890 1.00 79.94 83 TRP A C 1
ATOM 659 O O . TRP A 1 83 ? 0.272 -12.716 -2.873 1.00 79.94 83 TRP A O 1
ATOM 669 N N . PHE A 1 84 ? -0.947 -13.194 -4.681 1.00 78.12 84 PHE A N 1
ATOM 670 C CA . PHE A 1 84 ? -0.994 -14.629 -4.433 1.00 78.12 84 PHE A CA 1
ATOM 671 C C . PHE A 1 84 ? 0.401 -15.279 -4.429 1.00 78.12 84 PHE A C 1
ATOM 673 O O . PHE A 1 84 ? 0.711 -16.076 -3.545 1.00 78.12 84 PHE A O 1
ATOM 680 N N . ARG A 1 85 ? 1.269 -14.938 -5.394 1.00 80.19 85 ARG A N 1
ATOM 681 C CA . ARG A 1 85 ? 2.649 -15.447 -5.440 1.00 80.19 85 ARG A CA 1
ATOM 682 C C . ARG A 1 85 ? 3.483 -14.893 -4.286 1.00 80.19 85 ARG A C 1
ATOM 684 O O . ARG A 1 85 ? 4.203 -15.665 -3.663 1.00 80.19 85 ARG A O 1
ATOM 691 N N . VAL A 1 86 ? 3.367 -13.595 -3.995 1.00 80.38 86 VAL A N 1
ATOM 692 C CA . VAL A 1 86 ? 4.059 -12.964 -2.859 1.00 80.38 86 VAL A CA 1
ATOM 693 C C . VAL A 1 86 ? 3.612 -13.620 -1.554 1.00 80.38 86 VAL A C 1
ATOM 695 O O . VAL A 1 86 ? 4.451 -14.151 -0.839 1.00 80.38 86 VAL A O 1
ATOM 698 N N . ASN A 1 87 ? 2.304 -13.704 -1.302 1.00 80.94 87 ASN A N 1
ATOM 699 C CA . ASN A 1 87 ? 1.722 -14.349 -0.126 1.00 80.94 87 ASN A CA 1
ATOM 700 C C . ASN A 1 87 ? 2.235 -15.786 0.024 1.00 80.94 87 ASN A C 1
ATOM 702 O O . ASN A 1 87 ? 2.731 -16.149 1.077 1.00 80.94 87 ASN A O 1
ATOM 706 N N . ARG A 1 88 ? 2.255 -16.584 -1.051 1.00 80.88 88 ARG A N 1
ATOM 707 C CA . ARG A 1 88 ? 2.761 -17.964 -0.994 1.00 80.88 88 ARG A CA 1
ATOM 708 C C . ARG A 1 88 ? 4.256 -18.070 -0.672 1.00 80.88 88 ARG A C 1
ATOM 710 O O . ARG A 1 88 ? 4.646 -18.985 0.047 1.00 80.88 88 ARG A O 1
ATOM 717 N N . SER A 1 89 ? 5.088 -17.185 -1.217 1.00 76.69 89 SER A N 1
ATOM 718 C CA . SER A 1 89 ? 6.539 -17.200 -0.974 1.00 76.69 89 SER A CA 1
ATOM 719 C C . SER A 1 89 ? 6.926 -16.605 0.382 1.00 76.69 89 SER A C 1
ATOM 721 O O . SER A 1 89 ? 7.965 -16.955 0.934 1.00 76.69 89 SER A O 1
ATOM 723 N N . HIS A 1 90 ? 6.099 -15.705 0.915 1.00 72.19 90 HIS A N 1
ATOM 724 C CA . HIS A 1 90 ? 6.464 -14.799 2.002 1.00 72.19 90 HIS A CA 1
ATOM 725 C C . HIS A 1 90 ? 5.474 -14.807 3.177 1.00 72.19 90 HIS A C 1
ATOM 727 O O . HIS A 1 90 ? 5.612 -13.993 4.091 1.00 72.19 90 HIS A O 1
ATOM 733 N N . GLN A 1 91 ? 4.542 -15.770 3.206 1.00 70.25 91 GLN A N 1
ATOM 734 C CA . GLN A 1 91 ? 3.464 -15.893 4.199 1.00 70.25 91 GLN A CA 1
ATOM 735 C C . GLN A 1 91 ? 3.947 -15.816 5.649 1.00 70.25 91 GLN A C 1
ATOM 737 O O . GLN A 1 91 ? 3.228 -15.338 6.514 1.00 70.25 91 GLN A O 1
ATOM 742 N N . HIS A 1 92 ? 5.148 -16.333 5.918 1.00 68.00 92 HIS A N 1
ATOM 743 C CA . HIS A 1 92 ? 5.690 -16.454 7.270 1.00 68.00 92 HIS A CA 1
ATOM 744 C C . HIS A 1 92 ? 6.616 -15.292 7.663 1.00 68.00 92 HIS A C 1
ATOM 746 O O . HIS A 1 92 ? 6.899 -15.108 8.842 1.00 68.00 92 HIS A O 1
ATOM 752 N N . SER A 1 93 ? 7.112 -14.529 6.684 1.00 69.31 93 SER A N 1
ATOM 753 C CA . SER A 1 93 ? 8.059 -13.429 6.909 1.00 69.31 93 SER A CA 1
ATOM 754 C C . SER A 1 93 ? 7.394 -12.054 6.867 1.00 69.31 93 SER A C 1
ATOM 756 O O . SER A 1 93 ? 7.946 -11.120 7.437 1.00 69.31 93 SER A O 1
ATOM 758 N N . TYR A 1 94 ? 6.229 -11.931 6.216 1.00 74.19 94 TYR A N 1
ATOM 759 C CA . TYR A 1 94 ? 5.552 -10.649 5.990 1.00 74.19 94 TYR A CA 1
ATOM 760 C C . TYR A 1 94 ? 4.053 -10.704 6.325 1.00 74.19 94 TYR A C 1
ATOM 762 O O . TYR A 1 94 ? 3.219 -10.111 5.642 1.00 74.19 94 TYR A O 1
ATOM 770 N N . SER A 1 95 ? 3.696 -11.483 7.348 1.00 75.75 95 SER A N 1
ATOM 771 C CA . SER A 1 95 ? 2.312 -11.779 7.730 1.00 75.75 95 SER A CA 1
ATOM 772 C C . SER A 1 95 ? 1.498 -10.512 8.014 1.00 75.75 95 SER A C 1
ATOM 774 O O . SER A 1 95 ? 0.345 -10.426 7.602 1.00 75.75 95 SER A O 1
ATOM 776 N N . ASP A 1 96 ? 2.105 -9.519 8.676 1.00 84.56 96 ASP A N 1
ATOM 777 C CA . ASP A 1 96 ? 1.444 -8.261 9.044 1.00 84.56 96 ASP A CA 1
ATOM 778 C C . ASP A 1 96 ? 1.051 -7.449 7.798 1.00 84.56 96 ASP A C 1
ATOM 780 O O . ASP A 1 96 ? -0.087 -6.996 7.665 1.00 84.56 96 ASP A O 1
ATOM 784 N N . LEU A 1 97 ? 1.982 -7.311 6.847 1.00 84.88 97 LEU A N 1
ATOM 785 C CA . LEU A 1 97 ? 1.743 -6.608 5.590 1.00 84.88 97 LEU A CA 1
ATOM 786 C C . LEU A 1 97 ? 0.751 -7.356 4.694 1.00 84.88 97 LEU A C 1
ATOM 788 O O . LEU A 1 97 ? -0.106 -6.740 4.064 1.00 84.88 97 LEU A O 1
ATOM 792 N N . LEU A 1 98 ? 0.840 -8.686 4.648 1.00 84.00 98 LEU A N 1
ATOM 793 C CA . LEU A 1 98 ? -0.056 -9.514 3.842 1.00 84.00 98 LEU A CA 1
ATOM 794 C C . LEU A 1 98 ? -1.505 -9.423 4.320 1.00 84.00 98 LEU A C 1
ATOM 796 O O . LEU A 1 98 ? -2.402 -9.392 3.485 1.00 84.00 98 LEU A O 1
ATOM 800 N N . VAL A 1 99 ? -1.739 -9.317 5.629 1.00 84.94 99 VAL A N 1
ATOM 801 C CA . VAL A 1 99 ? -3.090 -9.125 6.178 1.00 84.94 99 VAL A CA 1
ATOM 802 C C . VAL A 1 99 ? -3.653 -7.758 5.793 1.00 84.94 99 VAL A C 1
ATOM 804 O O . VAL A 1 99 ? -4.819 -7.676 5.416 1.00 84.94 99 VAL A O 1
ATOM 807 N N . LEU A 1 100 ? -2.839 -6.694 5.820 1.00 86.12 100 LEU A N 1
ATOM 808 C CA . LEU A 1 100 ? -3.264 -5.378 5.328 1.00 86.12 100 LEU A CA 1
ATOM 809 C C . LEU A 1 100 ? -3.647 -5.440 3.843 1.00 86.12 100 LEU A C 1
ATOM 811 O O . LEU A 1 100 ? -4.691 -4.926 3.447 1.00 86.12 100 LEU A O 1
ATOM 815 N N . VAL A 1 101 ? -2.819 -6.082 3.019 1.00 83.81 101 VAL A N 1
ATOM 816 C CA . VAL A 1 101 ? -3.090 -6.247 1.585 1.00 83.81 101 VAL A CA 1
ATOM 817 C C . VAL A 1 101 ? -4.358 -7.068 1.352 1.00 83.81 101 VAL A C 1
ATOM 819 O O . VAL A 1 101 ? -5.161 -6.710 0.495 1.00 83.81 101 VAL A O 1
ATOM 822 N N . ASP A 1 102 ? -4.567 -8.141 2.112 1.00 84.31 102 ASP A N 1
ATOM 823 C CA . ASP A 1 102 ? -5.762 -8.982 2.020 1.00 84.31 102 ASP A CA 1
ATOM 824 C C . ASP A 1 102 ? -7.031 -8.217 2.424 1.00 84.31 102 ASP A C 1
ATOM 826 O O . ASP A 1 102 ? -8.041 -8.288 1.725 1.00 84.31 102 ASP A O 1
ATOM 830 N N . LEU A 1 103 ? -6.956 -7.390 3.475 1.00 83.94 103 LEU A N 1
ATOM 831 C CA . LEU A 1 103 ? -8.009 -6.448 3.872 1.00 83.94 103 LEU A CA 1
ATOM 832 C C . LEU A 1 103 ? -8.350 -5.469 2.745 1.00 83.94 103 LEU A C 1
ATOM 834 O O . LEU A 1 103 ? -9.523 -5.253 2.448 1.00 83.94 103 LEU A O 1
ATOM 838 N N . VAL A 1 104 ? -7.329 -4.908 2.096 1.00 82.44 104 VAL A N 1
ATOM 839 C CA . VAL A 1 104 ? -7.482 -3.977 0.973 1.00 82.44 104 VAL A CA 1
ATOM 840 C C . VAL A 1 104 ? -8.100 -4.655 -0.251 1.00 82.44 104 VAL A C 1
ATOM 842 O O . VAL A 1 104 ? -8.982 -4.076 -0.879 1.00 82.44 104 VAL A O 1
ATOM 845 N N . LEU A 1 105 ? -7.674 -5.877 -0.582 1.00 76.75 105 LEU A N 1
ATOM 846 C CA . LEU A 1 105 ? -8.214 -6.661 -1.701 1.00 76.75 105 LEU A CA 1
ATOM 847 C C . LEU A 1 105 ? -9.631 -7.184 -1.425 1.00 76.75 105 LEU A C 1
ATOM 849 O O . LEU A 1 105 ? -10.421 -7.337 -2.355 1.00 76.75 105 LEU A O 1
ATOM 853 N N . SER A 1 106 ? -9.952 -7.443 -0.158 1.00 76.44 106 SER A N 1
ATOM 854 C CA . SER A 1 106 ? -11.291 -7.819 0.305 1.00 76.44 106 SER A CA 1
ATOM 855 C C . SER A 1 106 ? -12.240 -6.624 0.386 1.00 76.44 106 SER A C 1
ATOM 857 O O . SER A 1 106 ? -13.458 -6.806 0.452 1.00 76.44 106 SER A O 1
ATOM 859 N N . PHE A 1 107 ? -11.710 -5.398 0.362 1.00 69.31 107 PHE A N 1
ATOM 860 C CA . PHE A 1 107 ? -12.514 -4.189 0.284 1.00 69.31 107 PHE A CA 1
ATOM 861 C C . PHE A 1 107 ? -13.097 -4.076 -1.135 1.00 69.31 107 PHE A C 1
ATOM 863 O O . PHE A 1 107 ? -12.341 -3.969 -2.104 1.00 69.31 107 PHE A O 1
ATOM 870 N N . PRO A 1 108 ? -14.432 -4.127 -1.313 1.00 50.28 108 PRO A N 1
ATOM 871 C CA . PRO A 1 108 ? -15.022 -4.149 -2.642 1.00 50.28 108 PRO A CA 1
ATOM 872 C C . PRO A 1 108 ? -14.659 -2.868 -3.398 1.00 50.28 108 PRO A C 1
ATOM 874 O O . PRO A 1 108 ? -14.976 -1.762 -2.964 1.00 50.28 108 PRO A O 1
ATOM 877 N N . ALA A 1 109 ? -14.042 -3.031 -4.569 1.00 47.91 109 ALA A N 1
ATOM 878 C CA . ALA A 1 109 ? -13.685 -1.978 -5.519 1.00 47.91 109 ALA A CA 1
ATOM 879 C C . ALA A 1 109 ? -14.909 -1.284 -6.163 1.00 47.91 109 ALA A C 1
ATOM 881 O O . ALA A 1 109 ? -14.865 -0.903 -7.329 1.00 47.91 109 ALA A O 1
ATOM 882 N N . SER A 1 110 ? -16.019 -1.102 -5.441 1.00 43.62 110 SER A N 1
ATOM 883 C CA . SER A 1 110 ? -17.244 -0.490 -5.979 1.00 43.62 110 SER A CA 1
ATOM 884 C C . SER A 1 110 ? -17.119 1.020 -6.237 1.00 43.62 110 SER A C 1
ATOM 886 O O . SER A 1 110 ? -18.077 1.649 -6.672 1.00 43.62 110 SER A O 1
ATOM 888 N N . THR A 1 111 ? -15.956 1.614 -5.988 1.00 47.66 111 THR A N 1
ATOM 889 C CA . THR A 1 111 ? -15.670 3.041 -6.210 1.00 47.66 111 THR A CA 1
ATOM 890 C C . THR A 1 111 ? -14.400 3.274 -7.036 1.00 47.66 111 THR A C 1
ATOM 892 O O . THR A 1 111 ? -14.006 4.418 -7.247 1.00 47.66 111 THR A O 1
ATOM 895 N N . ALA A 1 112 ? -13.790 2.214 -7.590 1.00 43.28 112 ALA A N 1
ATOM 896 C CA . ALA A 1 112 ? -12.781 2.355 -8.648 1.00 43.28 112 ALA A CA 1
ATOM 897 C C . ALA A 1 112 ? -13.382 2.893 -9.969 1.00 43.28 112 ALA A C 1
ATOM 899 O O . ALA A 1 112 ? -12.642 3.243 -10.886 1.00 43.28 112 ALA A O 1
ATOM 900 N N . GLU A 1 113 ? -14.710 3.020 -10.038 1.00 41.97 113 GLU A N 1
ATOM 901 C CA . GLU A 1 113 ? -15.465 3.644 -11.128 1.00 41.97 113 GLU A CA 1
ATOM 902 C C . GLU A 1 113 ? -15.683 5.159 -10.941 1.00 41.97 113 GLU A C 1
ATOM 904 O O . GLU A 1 113 ? -16.643 5.714 -11.469 1.00 41.97 113 GLU A O 1
ATOM 909 N N . CYS A 1 114 ? -14.791 5.884 -10.254 1.00 41.75 114 CYS A N 1
ATOM 910 C CA . CYS A 1 114 ? -14.690 7.327 -10.507 1.00 41.75 114 CYS A CA 1
ATOM 911 C C . CYS A 1 114 ? -13.982 7.553 -11.859 1.00 41.75 114 CYS A C 1
ATOM 913 O O . CYS A 1 114 ? -12.788 7.829 -11.947 1.00 41.75 114 CYS A O 1
ATOM 915 N N . GLU A 1 115 ? -14.770 7.370 -12.920 1.00 46.50 115 GLU A N 1
ATOM 916 C CA . GLU A 1 115 ? -14.791 8.236 -14.099 1.00 46.50 115 GLU A CA 1
ATOM 917 C C . GLU A 1 115 ? -13.502 8.308 -14.936 1.00 46.50 115 GLU A C 1
ATOM 919 O O . GLU A 1 115 ? -13.011 9.384 -15.282 1.00 46.50 115 GLU A O 1
ATOM 924 N N . ARG A 1 116 ? -13.027 7.165 -15.450 1.00 51.72 116 ARG A N 1
ATOM 925 C CA . ARG A 1 116 ? -12.490 7.192 -16.824 1.00 51.72 116 ARG A CA 1
ATOM 926 C C . ARG A 1 116 ? -13.662 7.356 -17.787 1.00 51.72 116 ARG A C 1
ATOM 928 O O . ARG A 1 116 ? -14.188 6.382 -18.305 1.00 51.72 116 ARG A O 1
ATOM 935 N N . GLY A 1 117 ? -14.052 8.608 -18.008 1.00 44.66 117 GLY A N 1
ATOM 936 C CA . GLY A 1 117 ? -14.853 9.029 -19.152 1.00 44.66 117 GLY A CA 1
ATOM 937 C C . GLY A 1 117 ? -16.256 8.434 -19.204 1.00 44.66 117 GLY A C 1
ATOM 938 O O . GLY A 1 117 ? -16.525 7.552 -20.020 1.00 44.66 117 GLY A O 1
ATOM 939 N N . PHE A 1 118 ? -17.186 9.008 -18.436 1.00 43.56 118 PHE A N 1
ATOM 940 C CA . PHE A 1 118 ? -18.590 8.968 -18.834 1.00 43.56 118 PHE A CA 1
ATOM 941 C C . PHE A 1 118 ? -18.710 9.783 -20.126 1.00 43.56 118 PHE A C 1
ATOM 943 O O . PHE A 1 118 ? -18.769 11.012 -20.136 1.00 43.56 118 PHE A O 1
ATOM 950 N N . ASN A 1 119 ? -18.598 9.072 -21.241 1.00 48.88 119 ASN A N 1
ATOM 951 C CA . ASN A 1 119 ? -18.720 9.613 -22.577 1.00 48.88 119 ASN A CA 1
ATOM 952 C C . ASN A 1 119 ? -20.101 10.272 -22.682 1.00 48.88 119 ASN A C 1
ATOM 954 O O . ASN A 1 119 ? -21.110 9.622 -22.429 1.00 48.88 119 ASN A O 1
ATOM 958 N N . THR A 1 120 ? -20.098 11.568 -22.990 1.00 38.06 120 THR A N 1
ATOM 959 C CA . THR A 1 120 ? -21.210 12.401 -23.464 1.00 38.06 120 THR A CA 1
ATOM 960 C C . THR A 1 120 ? -22.610 11.851 -23.194 1.00 38.06 120 THR A C 1
ATOM 962 O O . THR A 1 120 ? -23.098 10.972 -23.909 1.00 38.06 120 THR A O 1
ATOM 965 N N . GLY A 1 121 ? -23.281 12.462 -22.214 1.00 42.12 121 GLY A N 1
ATOM 966 C CA . GLY A 1 121 ? -24.697 12.265 -21.941 1.00 42.12 121 GLY A CA 1
ATOM 967 C C . GLY A 1 121 ? -25.527 12.179 -23.221 1.00 42.12 121 GLY A C 1
ATOM 968 O O . GLY A 1 121 ? -25.570 13.104 -24.031 1.00 42.12 121 GLY A O 1
ATOM 969 N N . LYS A 1 122 ? -26.194 11.040 -23.382 1.00 42.62 122 LYS A N 1
ATOM 970 C CA . LYS A 1 122 ? -27.405 10.926 -24.189 1.00 42.62 122 LYS A CA 1
ATOM 971 C C . LYS A 1 122 ? -28.473 10.467 -23.221 1.00 42.62 122 LYS A C 1
ATOM 973 O O . LYS A 1 122 ? -28.609 9.289 -22.912 1.00 42.62 122 LYS A O 1
ATOM 978 N N . GLU A 1 123 ? -29.098 11.483 -22.655 1.00 44.44 123 GLU A N 1
ATOM 979 C CA . GLU A 1 123 ? -30.348 11.471 -21.920 1.00 44.44 123 GLU A CA 1
ATOM 980 C C . GLU A 1 123 ? -31.313 10.416 -22.490 1.00 44.44 123 GLU A C 1
ATOM 982 O O . GLU A 1 123 ? -31.898 10.594 -23.556 1.00 44.44 123 GLU A O 1
ATOM 987 N N . VAL A 1 124 ? -31.470 9.291 -21.787 1.00 43.62 124 VAL A N 1
ATOM 988 C CA . VAL A 1 124 ? -32.665 8.456 -21.931 1.00 43.62 124 VAL A CA 1
ATOM 989 C C . VAL A 1 124 ? -33.690 9.042 -20.975 1.00 43.62 124 VAL A C 1
ATOM 991 O O . VAL A 1 124 ? -33.724 8.737 -19.783 1.00 43.62 124 VAL A O 1
ATOM 994 N N . LEU A 1 125 ? -34.481 9.962 -21.519 1.00 43.78 125 LEU A N 1
ATOM 995 C CA . LEU A 1 125 ? -35.633 10.557 -20.867 1.00 43.78 125 LEU A CA 1
ATOM 996 C C . LEU A 1 125 ? -36.699 9.464 -20.700 1.00 43.78 125 LEU A C 1
ATOM 998 O O . LEU A 1 125 ? -37.288 8.998 -21.673 1.00 43.78 125 LEU A O 1
ATOM 1002 N N . ILE A 1 126 ? -36.911 9.022 -19.462 1.00 46.09 126 ILE A N 1
ATOM 1003 C CA . ILE A 1 126 ? -38.010 8.127 -19.091 1.00 46.09 126 ILE A CA 1
ATOM 1004 C C . ILE A 1 126 ? -39.261 9.011 -18.948 1.00 46.09 126 ILE A C 1
ATOM 1006 O O . ILE A 1 126 ? -39.272 9.877 -18.069 1.00 46.09 126 ILE A O 1
ATOM 1010 N N . PRO A 1 127 ? -40.310 8.871 -19.781 1.00 42.00 127 PRO A N 1
ATOM 1011 C CA . PRO A 1 127 ? -41.494 9.706 -19.648 1.00 42.00 127 PRO A CA 1
ATOM 1012 C C . PRO A 1 127 ? -42.354 9.204 -18.482 1.00 42.00 127 PRO A C 1
ATOM 1014 O O . PRO A 1 127 ? -43.060 8.203 -18.595 1.00 42.00 127 PRO A O 1
ATOM 1017 N N . CYS A 1 128 ? -42.327 9.925 -17.360 1.00 37.84 128 CYS A N 1
ATOM 1018 C CA . CYS A 1 128 ? -43.401 9.856 -16.374 1.00 37.84 128 CYS A CA 1
ATOM 1019 C C . CYS A 1 128 ? -44.529 10.806 -16.802 1.00 37.84 128 CYS A C 1
ATOM 1021 O O . CYS A 1 128 ? -44.404 12.027 -16.756 1.00 37.84 128 CYS A O 1
ATOM 1023 N N . ASN A 1 129 ? -45.609 10.173 -17.248 1.00 43.06 129 ASN A N 1
ATOM 1024 C CA . ASN A 1 129 ? -46.884 10.704 -17.710 1.00 43.06 129 ASN A CA 1
ATOM 1025 C C . ASN A 1 129 ? -47.591 11.609 -16.675 1.00 43.06 129 ASN A C 1
ATOM 1027 O O . ASN A 1 129 ? -47.745 11.212 -15.517 1.00 43.06 129 ASN A O 1
ATOM 1031 N N . ARG A 1 130 ? -48.111 12.759 -17.120 1.00 42.03 130 ARG A N 1
ATOM 1032 C CA . ARG A 1 130 ? -49.305 13.410 -16.558 1.00 42.03 130 ARG A CA 1
ATOM 1033 C C . ARG A 1 130 ? -50.146 13.979 -17.693 1.00 42.03 130 ARG A C 1
ATOM 1035 O O . ARG A 1 130 ? -49.552 14.648 -18.564 1.00 42.03 130 ARG A O 1
#

Organism: NCBI:txid62062

pLDDT: mean 70.8, std 15.65, range [37.84, 87.94]

Sequence (130 aa):
MTDRFQDASVRVLCATKLVSFTNWPESGDTAADFGDTELETLVDHFKPVLETSGIHVERIPDQWTVLKVLMYQEPQSLQKMSWFRVNRSHQHSYSDLLVLVDLVLSFPASTAECERGFNTGKEVLIPCNR

InterPro domains:
  IPR008906 HAT, C-terminal dimerisation domain [PF05699] (78-125)

Secondary structure (DSSP, 8-state):
---HHHHHHHHHHHHGGGG-GGGS-SSSGGGTSTTHHHHHHHHHHHHHHHHHTT--GGGHHHHHHHHHHHHHHSHHHHTT--HHHHHHHHTTTSHHHHHHHHHHHHS--TTTTS-S--------------